Protein AF-A0AAE0YYB9-F1 (afdb_monomer)

Organism: NCBI:txid231223

Structure (mmCIF, N/CA/C/O backbone):
data_AF-A0AAE0YYB9-F1
#
_entry.id   AF-A0AAE0YYB9-F1
#
loop_
_atom_site.group_PDB
_atom_site.id
_atom_site.type_symbol
_atom_site.label_atom_id
_atom_site.label_alt_id
_atom_site.label_comp_id
_atom_site.label_asym_id
_atom_site.label_entity_id
_atom_site.label_seq_id
_atom_site.pdbx_PDB_ins_code
_atom_site.Cartn_x
_atom_site.Cartn_y
_atom_site.Cartn_z
_atom_site.occupancy
_atom_site.B_iso_or_equiv
_atom_site.auth_seq_id
_atom_site.auth_comp_id
_atom_site.auth_asym_id
_atom_site.auth_atom_id
_atom_site.pdbx_PDB_model_num
ATOM 1 N N . MET A 1 1 ? 9.274 -22.883 0.460 1.00 53.19 1 MET A N 1
ATOM 2 C CA . MET A 1 1 ? 8.469 -21.642 0.443 1.00 53.19 1 MET A CA 1
ATOM 3 C C . MET A 1 1 ? 8.664 -21.005 -0.917 1.00 53.19 1 MET A C 1
ATOM 5 O O . MET A 1 1 ? 9.812 -20.808 -1.290 1.00 53.19 1 MET A O 1
ATOM 9 N N . ILE A 1 2 ? 7.591 -20.798 -1.681 1.00 62.00 2 ILE A N 1
ATOM 10 C CA . ILE A 1 2 ? 7.671 -20.264 -3.047 1.00 62.00 2 ILE A CA 1
ATOM 11 C C . ILE A 1 2 ? 7.673 -18.738 -2.954 1.00 62.00 2 ILE A C 1
ATOM 13 O O . ILE A 1 2 ? 6.777 -18.163 -2.342 1.00 62.00 2 ILE A O 1
ATOM 17 N N . MET A 1 3 ? 8.695 -18.100 -3.518 1.00 73.81 3 MET A N 1
ATOM 18 C CA . MET A 1 3 ? 8.745 -16.651 -3.677 1.00 73.81 3 MET A CA 1
ATOM 19 C C . MET A 1 3 ? 7.897 -16.253 -4.882 1.00 73.81 3 MET A C 1
ATOM 21 O O . MET A 1 3 ? 8.072 -16.807 -5.966 1.00 73.81 3 MET A O 1
ATOM 25 N N . LEU A 1 4 ? 6.972 -15.317 -4.684 1.00 83.69 4 LEU A N 1
ATOM 26 C CA . LEU A 1 4 ? 6.152 -14.784 -5.766 1.00 83.69 4 LEU A CA 1
ATOM 27 C C . LEU A 1 4 ? 6.939 -13.729 -6.546 1.00 83.69 4 LEU A C 1
ATOM 29 O O . LEU A 1 4 ? 7.636 -12.902 -5.957 1.00 83.69 4 LEU A O 1
ATOM 33 N N . LEU A 1 5 ? 6.817 -13.777 -7.869 1.00 91.44 5 LEU A N 1
ATOM 34 C CA . LEU A 1 5 ? 7.562 -12.930 -8.800 1.00 91.44 5 LEU A CA 1
ATOM 35 C C . LEU A 1 5 ? 6.705 -11.758 -9.292 1.00 91.44 5 LEU A C 1
ATOM 37 O O . LEU A 1 5 ? 5.485 -11.749 -9.088 1.00 91.44 5 LEU A O 1
ATOM 41 N N . THR A 1 6 ? 7.315 -10.797 -9.999 1.00 94.50 6 THR A N 1
ATOM 42 C CA . THR A 1 6 ? 6.610 -9.631 -10.575 1.00 94.50 6 THR A CA 1
ATOM 43 C C . THR A 1 6 ? 5.337 -10.052 -11.311 1.00 94.50 6 THR A C 1
ATOM 45 O O . THR A 1 6 ? 4.269 -9.488 -11.078 1.00 94.50 6 THR A O 1
ATOM 48 N N . LYS A 1 7 ? 5.409 -11.094 -12.152 1.00 96.44 7 LYS A N 1
ATOM 49 C CA . LYS A 1 7 ? 4.257 -11.574 -12.933 1.00 96.44 7 LYS A CA 1
ATOM 50 C C . LYS A 1 7 ? 3.057 -11.955 -12.055 1.00 96.44 7 LYS A C 1
ATOM 52 O O . LYS A 1 7 ? 1.926 -11.648 -12.423 1.00 96.44 7 LYS A O 1
ATOM 57 N N . ASN A 1 8 ? 3.290 -12.586 -10.901 1.00 96.31 8 ASN A N 1
ATOM 58 C CA . ASN A 1 8 ? 2.218 -12.956 -9.976 1.00 96.31 8 ASN A CA 1
ATOM 59 C C . ASN A 1 8 ? 1.551 -11.710 -9.388 1.00 96.31 8 ASN A C 1
ATOM 61 O O . ASN A 1 8 ? 0.328 -11.609 -9.392 1.00 96.31 8 ASN A O 1
ATOM 65 N N . TYR A 1 9 ? 2.340 -10.738 -8.924 1.00 97.62 9 TYR A N 1
ATOM 66 C CA . TYR A 1 9 ? 1.799 -9.499 -8.358 1.00 97.62 9 TYR A CA 1
ATOM 67 C C . TYR A 1 9 ? 1.055 -8.648 -9.385 1.00 97.62 9 TYR A C 1
ATOM 69 O O . TYR A 1 9 ? 0.089 -7.984 -9.019 1.00 97.62 9 TYR A O 1
ATOM 77 N N . VAL A 1 10 ? 1.460 -8.688 -10.655 1.00 98.19 10 VAL A N 1
ATOM 78 C CA . VAL A 1 10 ? 0.752 -8.010 -11.748 1.00 98.19 10 VAL A CA 1
ATOM 79 C C . VAL A 1 10 ? -0.616 -8.644 -11.996 1.00 98.19 10 VAL A C 1
ATOM 81 O O . VAL A 1 10 ? -1.622 -7.940 -11.969 1.00 98.19 10 VAL A O 1
ATOM 84 N N . GLN A 1 11 ? -0.661 -9.969 -12.160 1.00 97.94 11 GLN A N 1
ATOM 85 C CA . GLN A 1 11 ? -1.881 -10.700 -12.524 1.00 97.94 11 GLN A CA 1
ATOM 86 C C . GLN A 1 11 ? -2.850 -10.923 -11.356 1.00 97.94 11 GLN A C 1
ATOM 88 O O . GLN A 1 11 ? -4.031 -11.171 -11.583 1.00 97.94 11 GLN A O 1
ATOM 93 N N . GLY A 1 12 ? -2.359 -10.848 -10.119 1.00 97.56 12 GLY A N 1
ATOM 94 C CA . GLY A 1 12 ? -3.105 -11.296 -8.950 1.00 97.56 12 GLY A CA 1
ATOM 95 C C . GLY A 1 12 ? -2.913 -12.789 -8.689 1.00 97.56 12 GLY A C 1
ATOM 96 O O . GLY A 1 12 ? -2.475 -13.559 -9.547 1.00 97.56 12 GLY A O 1
ATOM 97 N N . PHE A 1 13 ? -3.189 -13.199 -7.456 1.00 96.25 13 PHE A N 1
ATOM 98 C CA . PHE A 1 13 ? -3.054 -14.587 -7.015 1.00 96.25 13 PHE A CA 1
ATOM 99 C C . PHE A 1 13 ? -3.895 -14.849 -5.765 1.00 96.25 13 PHE A C 1
ATOM 101 O O . PHE A 1 13 ? -4.333 -13.920 -5.089 1.00 96.25 13 PHE A O 1
ATOM 108 N N . GLY A 1 14 ? -4.069 -16.127 -5.429 1.00 95.06 14 GLY A N 1
ATOM 109 C CA . GLY A 1 14 ? -4.821 -16.569 -4.255 1.00 95.06 14 GLY A CA 1
ATOM 110 C C . GLY A 1 14 ? -6.279 -16.897 -4.570 1.00 95.06 14 GLY A C 1
ATOM 111 O O . GLY A 1 14 ? -6.625 -17.198 -5.713 1.00 95.06 14 GLY A O 1
ATOM 112 N N . ASN A 1 15 ? -7.123 -16.885 -3.540 1.00 95.88 15 ASN A N 1
ATOM 113 C CA . ASN A 1 15 ? -8.543 -17.214 -3.635 1.00 95.88 15 ASN A CA 1
ATOM 114 C C . ASN A 1 15 ? -9.375 -16.037 -3.121 1.00 95.88 15 ASN A C 1
ATOM 116 O O . ASN A 1 15 ? -9.225 -15.639 -1.975 1.00 95.88 15 ASN A O 1
ATOM 120 N N . VAL A 1 16 ? -10.292 -15.513 -3.935 1.00 92.88 16 VAL A N 1
ATOM 121 C CA . VAL A 1 16 ? -11.164 -14.382 -3.562 1.00 92.88 16 VAL A CA 1
ATOM 122 C C . VAL A 1 16 ? -12.080 -14.669 -2.364 1.00 92.88 16 VAL A C 1
ATOM 124 O O . VAL A 1 16 ? -12.570 -13.738 -1.734 1.00 92.88 16 VAL A O 1
ATOM 127 N N . GLN A 1 17 ? -12.307 -15.945 -2.030 1.00 93.75 17 GLN A N 1
ATOM 128 C CA . GLN A 1 17 ? -13.018 -16.373 -0.817 1.00 93.75 17 GLN A CA 1
ATOM 129 C C . GLN A 1 17 ? -12.098 -16.492 0.417 1.00 93.75 17 GLN A C 1
ATOM 131 O O . GLN A 1 17 ? -12.570 -16.824 1.502 1.00 93.75 17 GLN A O 1
ATOM 136 N N . GLY A 1 18 ? -10.797 -16.239 0.263 1.00 93.81 18 GLY A N 1
ATOM 137 C CA . GLY A 1 18 ? -9.784 -16.273 1.316 1.00 93.81 18 GLY A CA 1
ATOM 138 C C . GLY A 1 18 ? -8.648 -15.289 1.028 1.00 93.81 18 GLY A C 1
ATOM 139 O O . GLY A 1 18 ? -8.887 -14.167 0.574 1.00 93.81 18 GLY A O 1
ATOM 140 N N . ASP A 1 19 ? -7.410 -15.715 1.282 1.00 92.62 19 ASP A N 1
ATOM 141 C CA . ASP A 1 19 ? -6.231 -14.877 1.064 1.00 92.62 19 ASP A CA 1
ATOM 142 C C . ASP A 1 19 ? -5.965 -14.696 -0.431 1.00 92.62 19 ASP A C 1
ATOM 144 O O . ASP A 1 19 ? -5.799 -15.662 -1.188 1.00 92.62 19 ASP A O 1
ATOM 148 N N . HIS A 1 20 ? -5.915 -13.438 -0.861 1.00 95.69 20 HIS A N 1
ATOM 149 C CA . HIS A 1 20 ? -5.643 -13.083 -2.243 1.00 95.69 20 HIS A CA 1
ATOM 150 C C . HIS A 1 20 ? -4.984 -11.713 -2.370 1.00 95.69 20 HIS A C 1
ATOM 152 O O . HIS A 1 20 ? -5.101 -10.842 -1.508 1.00 95.69 20 HIS A O 1
ATOM 158 N N . TRP A 1 21 ? -4.325 -11.528 -3.507 1.00 96.81 21 TRP A N 1
ATOM 159 C CA . TRP A 1 21 ? -3.868 -10.247 -4.010 1.00 96.81 21 TRP A CA 1
ATOM 160 C C . TRP A 1 21 ? -4.602 -9.955 -5.315 1.00 96.81 21 TRP A C 1
ATOM 162 O O . TRP A 1 21 ? -4.592 -10.781 -6.228 1.00 96.81 21 TRP A O 1
ATOM 172 N N . LEU A 1 22 ? -5.225 -8.779 -5.405 1.00 97.12 22 LEU A N 1
ATOM 173 C CA . LEU A 1 22 ? -6.088 -8.416 -6.533 1.00 97.12 22 LEU A CA 1
ATOM 174 C C . LEU A 1 22 ? -5.341 -8.334 -7.877 1.00 97.12 22 LEU A C 1
ATOM 176 O O . LEU A 1 22 ? -5.940 -8.581 -8.917 1.00 97.12 22 LEU A O 1
ATOM 180 N N . GLY A 1 23 ? -4.047 -8.005 -7.854 1.00 98.00 23 GLY A N 1
ATOM 181 C CA . GLY A 1 23 ? -3.242 -7.759 -9.052 1.00 98.00 23 GLY A CA 1
ATOM 182 C C . GLY A 1 23 ? -2.995 -6.270 -9.285 1.00 98.00 23 GLY A C 1
ATOM 183 O O . GLY A 1 23 ? -3.907 -5.452 -9.164 1.00 98.00 23 GLY A O 1
ATOM 184 N N . LEU A 1 24 ? -1.753 -5.900 -9.602 1.00 98.50 24 LEU A N 1
ATOM 185 C CA . LEU A 1 24 ? -1.358 -4.501 -9.796 1.00 98.50 24 LEU A CA 1
ATOM 186 C C . LEU A 1 24 ? -2.070 -3.860 -10.990 1.00 98.50 24 LEU A C 1
ATOM 188 O O . LEU A 1 24 ? -2.454 -2.699 -10.883 1.00 98.50 24 LEU A O 1
ATOM 192 N N . ASP A 1 25 ? -2.321 -4.610 -12.068 1.00 98.19 25 ASP A N 1
ATOM 193 C CA . ASP A 1 25 ? -3.073 -4.098 -13.222 1.00 98.19 25 ASP A CA 1
ATOM 194 C C . ASP A 1 25 ? -4.510 -3.738 -12.828 1.00 98.19 25 ASP A C 1
ATOM 196 O O . ASP A 1 25 ? -4.997 -2.647 -13.125 1.00 98.1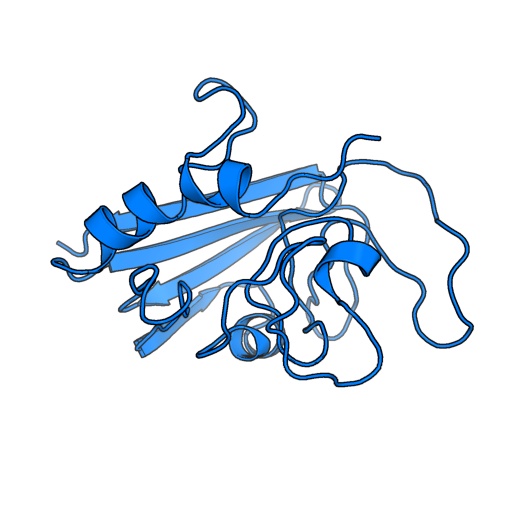9 25 ASP A O 1
ATOM 200 N N . ALA A 1 26 ? -5.180 -4.622 -12.087 1.00 96.81 26 ALA A N 1
ATOM 201 C CA . ALA A 1 26 ? -6.534 -4.376 -11.604 1.00 96.81 26 ALA A CA 1
ATOM 202 C C . ALA A 1 26 ? -6.584 -3.201 -10.611 1.00 96.81 26 ALA A C 1
ATOM 204 O O . ALA A 1 26 ? -7.471 -2.351 -10.697 1.00 96.81 26 ALA A O 1
ATOM 205 N N . ILE A 1 27 ? -5.613 -3.112 -9.695 1.00 97.38 27 ILE A N 1
ATOM 206 C CA . ILE A 1 27 ? -5.511 -1.994 -8.746 1.00 97.38 27 ILE A CA 1
ATOM 207 C C . ILE A 1 27 ? -5.261 -0.670 -9.485 1.00 97.38 27 ILE A C 1
ATOM 209 O O . ILE A 1 27 ? -5.889 0.340 -9.155 1.00 97.38 27 ILE A O 1
ATOM 213 N N . HIS A 1 28 ? -4.385 -0.661 -10.493 1.00 97.62 28 HIS A N 1
ATOM 214 C CA . HI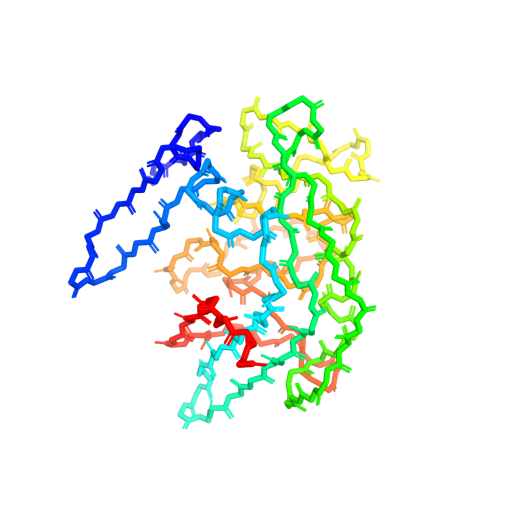S A 1 28 ? -4.145 0.509 -11.332 1.00 97.62 28 HIS A CA 1
ATOM 215 C C . HIS A 1 28 ? -5.444 0.975 -12.002 1.00 97.62 28 HIS A C 1
ATOM 217 O O . HIS A 1 28 ? -5.848 2.124 -11.821 1.00 97.62 28 HIS A O 1
ATOM 223 N N . LEU A 1 29 ? -6.151 0.069 -12.685 1.00 95.75 29 LEU A N 1
ATOM 224 C CA . LEU A 1 29 ? -7.410 0.378 -13.369 1.00 95.75 29 LEU A CA 1
ATOM 225 C C . LEU A 1 29 ? -8.472 0.964 -12.424 1.00 95.75 29 LEU A C 1
ATOM 227 O O . LEU A 1 29 ? -9.135 1.940 -12.770 1.00 95.75 29 LEU A O 1
ATOM 231 N N . LEU A 1 30 ? -8.608 0.413 -11.213 1.00 94.44 30 LEU A N 1
ATOM 232 C CA . LEU A 1 30 ? -9.579 0.893 -10.221 1.00 94.44 30 LEU A CA 1
ATOM 233 C C . LEU A 1 30 ? -9.240 2.278 -9.656 1.00 94.44 30 LEU A C 1
ATOM 235 O O . LEU A 1 30 ? -10.139 3.015 -9.251 1.00 94.44 30 LEU A O 1
ATOM 239 N N . THR A 1 31 ? -7.954 2.619 -9.583 1.00 95.88 31 THR A N 1
ATOM 240 C CA . THR A 1 31 ? -7.486 3.819 -8.874 1.00 95.88 31 THR A CA 1
ATOM 241 C C . THR A 1 31 ? -7.090 4.969 -9.792 1.00 95.88 31 THR A C 1
ATOM 243 O O . THR A 1 31 ? -7.051 6.118 -9.354 1.00 95.88 31 THR A O 1
ATOM 246 N N . HIS A 1 32 ? -6.827 4.702 -11.071 1.00 91.69 32 HIS A N 1
ATOM 247 C CA . HIS A 1 32 ? -6.382 5.726 -12.009 1.00 91.69 32 HIS A CA 1
ATOM 248 C C . HIS A 1 32 ? -7.478 6.757 -12.319 1.00 91.69 32 HIS A C 1
ATOM 250 O O . HIS A 1 32 ? -7.228 7.965 -12.269 1.00 91.69 32 HIS A O 1
ATOM 256 N N . SER A 1 33 ? -8.694 6.281 -12.603 1.00 83.31 33 SER A N 1
ATOM 257 C CA . SER A 1 33 ? -9.790 7.106 -13.133 1.00 83.31 33 SER A CA 1
ATOM 258 C C . SER A 1 33 ? -10.698 7.720 -12.069 1.00 83.31 33 SER A C 1
ATOM 260 O O . SER A 1 33 ? -11.466 8.627 -12.380 1.00 83.31 33 SER A O 1
ATOM 262 N N . LEU A 1 34 ? -10.645 7.231 -10.829 1.00 85.88 34 LEU A N 1
ATOM 263 C CA . LEU A 1 34 ? -11.595 7.595 -9.780 1.00 85.88 34 LEU A CA 1
ATOM 264 C C . LEU A 1 34 ? -10.877 8.142 -8.552 1.00 85.88 34 LEU A C 1
ATOM 266 O O . LEU A 1 34 ? -9.727 7.810 -8.267 1.00 85.88 34 LEU A O 1
ATOM 270 N N . LYS A 1 35 ? -11.582 8.984 -7.793 1.00 89.81 35 LYS A N 1
ATOM 271 C CA . LYS A 1 35 ? -11.115 9.383 -6.471 1.00 89.81 35 LYS A CA 1
ATOM 272 C C . LYS A 1 35 ? -11.383 8.238 -5.503 1.00 89.81 35 LYS A C 1
ATOM 274 O O . LYS A 1 35 ? -12.524 7.848 -5.273 1.00 89.81 35 LYS A O 1
ATOM 279 N N . THR A 1 36 ? -10.318 7.704 -4.937 1.00 95.19 36 THR A N 1
ATOM 280 C CA . THR A 1 36 ? -10.347 6.487 -4.127 1.00 95.19 36 THR A CA 1
ATOM 281 C C . THR A 1 36 ? -9.814 6.746 -2.725 1.00 95.19 36 THR A C 1
ATOM 283 O O . THR A 1 36 ? -8.971 7.614 -2.485 1.00 95.19 36 THR A O 1
ATOM 286 N N . GLU A 1 37 ? -10.330 5.989 -1.770 1.00 95.69 37 GLU A N 1
ATOM 287 C CA . GLU A 1 37 ? -9.751 5.816 -0.446 1.00 95.69 37 GLU A CA 1
ATOM 288 C C . GLU A 1 37 ? -9.120 4.430 -0.382 1.00 95.69 37 GLU A C 1
ATOM 290 O O . GLU A 1 37 ? -9.730 3.454 -0.819 1.00 95.69 37 GLU A O 1
ATOM 295 N N . LEU A 1 38 ? -7.935 4.325 0.210 1.00 96.75 38 LEU A N 1
ATOM 296 C CA . LEU A 1 38 ? -7.431 3.045 0.690 1.00 96.75 38 LEU A CA 1
ATOM 297 C C . LEU A 1 38 ? -7.694 2.954 2.190 1.00 96.75 38 LEU A C 1
ATOM 299 O O . LEU A 1 38 ? -7.247 3.809 2.953 1.00 96.75 38 LEU A O 1
ATOM 303 N N . ALA A 1 39 ? -8.385 1.895 2.599 1.00 96.25 39 ALA A N 1
ATOM 304 C CA . ALA A 1 39 ? -8.579 1.516 3.989 1.00 96.25 39 ALA A CA 1
ATOM 305 C C . ALA A 1 39 ? -7.771 0.248 4.291 1.00 96.25 39 ALA A C 1
ATOM 307 O O . ALA A 1 39 ? -8.021 -0.806 3.708 1.00 96.25 39 ALA A O 1
ATOM 308 N N . ILE A 1 40 ? -6.822 0.350 5.215 1.00 94.50 40 ILE A N 1
ATOM 309 C CA . ILE A 1 40 ? -6.027 -0.768 5.723 1.00 94.50 40 ILE A CA 1
ATOM 310 C C . ILE A 1 40 ? -6.581 -1.162 7.085 1.00 94.50 40 ILE A C 1
ATOM 312 O O . ILE A 1 40 ? -6.842 -0.294 7.921 1.00 94.50 40 ILE A O 1
ATOM 316 N N . LYS A 1 41 ? -6.738 -2.461 7.320 1.00 93.12 41 LYS A N 1
ATOM 317 C CA . LYS A 1 41 ? -7.129 -3.027 8.608 1.00 93.12 41 LYS A CA 1
ATOM 318 C C . LYS A 1 41 ? -6.190 -4.168 8.963 1.00 93.12 41 LYS A C 1
ATOM 320 O O . LYS A 1 41 ? -5.935 -5.038 8.139 1.00 93.12 41 LYS A O 1
ATOM 325 N N . VAL A 1 42 ? -5.711 -4.183 10.199 1.00 89.88 42 VAL A N 1
ATOM 326 C CA . VAL A 1 42 ? -4.851 -5.253 10.709 1.00 89.88 42 VAL A CA 1
ATOM 327 C C . VAL A 1 42 ? -5.244 -5.629 12.132 1.00 89.88 42 VAL A C 1
ATOM 329 O O . VAL A 1 42 ? -5.747 -4.783 12.876 1.00 89.88 42 VAL A O 1
ATOM 332 N N . HIS A 1 43 ? -5.034 -6.886 12.519 1.00 88.50 43 HIS A N 1
ATOM 333 C CA . HIS A 1 43 ? -5.214 -7.341 13.899 1.00 88.50 43 HIS A CA 1
ATOM 334 C C . HIS A 1 43 ? -3.884 -7.800 14.490 1.00 88.50 43 HIS A C 1
ATOM 336 O O . HIS A 1 43 ? -3.172 -8.577 13.862 1.00 88.50 43 HIS A O 1
ATOM 342 N N . ASP A 1 44 ? -3.594 -7.367 15.714 1.00 82.06 44 ASP A N 1
ATOM 343 C CA . ASP A 1 44 ? -2.462 -7.825 16.519 1.00 82.06 44 ASP A CA 1
ATOM 344 C C . ASP A 1 44 ? -2.965 -8.231 17.903 1.00 82.06 44 ASP A C 1
ATOM 346 O O . ASP A 1 44 ? -3.609 -7.439 18.594 1.00 82.06 44 ASP A O 1
ATOM 350 N N . ASN A 1 45 ? -2.712 -9.484 18.279 1.00 79.50 45 ASN A N 1
ATOM 351 C CA . ASN A 1 45 ? -3.087 -10.062 19.572 1.00 79.50 45 ASN A CA 1
ATOM 352 C C . ASN A 1 45 ? -4.528 -9.727 20.032 1.00 79.50 45 ASN A C 1
ATOM 354 O O . ASN A 1 45 ? -4.769 -9.335 21.172 1.00 79.50 45 ASN A O 1
ATOM 358 N N . GLY A 1 46 ? -5.496 -9.825 19.114 1.00 80.06 46 GLY A N 1
ATOM 359 C CA . GLY A 1 46 ? -6.914 -9.549 19.387 1.00 80.06 46 GLY A CA 1
ATOM 360 C C . GLY A 1 46 ? -7.322 -8.071 19.331 1.00 80.06 46 GLY A C 1
ATOM 361 O O . GLY A 1 46 ? -8.511 -7.771 19.422 1.00 80.06 46 GLY A O 1
ATOM 362 N N . LYS A 1 47 ? -6.380 -7.144 19.123 1.00 85.94 47 LYS A N 1
ATOM 363 C CA . LYS A 1 47 ? -6.665 -5.718 18.934 1.00 85.94 47 LYS A CA 1
ATOM 364 C C . LYS A 1 47 ? -6.649 -5.344 17.457 1.00 85.94 47 LYS A C 1
ATOM 366 O O . LYS A 1 47 ? -5.729 -5.693 16.723 1.00 85.94 47 LYS A O 1
ATOM 371 N N . ALA A 1 48 ? -7.667 -4.600 17.032 1.00 88.44 48 ALA A N 1
ATOM 372 C CA . ALA A 1 48 ? -7.781 -4.109 15.668 1.00 88.44 48 ALA A CA 1
ATOM 373 C C . ALA A 1 48 ? -7.184 -2.710 15.510 1.00 88.44 48 ALA A C 1
ATOM 375 O O . ALA A 1 48 ? -7.407 -1.815 16.330 1.00 88.44 48 ALA A O 1
ATOM 376 N N . TYR A 1 49 ? -6.490 -2.515 14.398 1.00 88.56 49 TYR A N 1
ATOM 377 C CA . TYR A 1 49 ? -5.923 -1.243 13.990 1.00 88.56 49 TYR A CA 1
ATOM 378 C C . TYR A 1 49 ? -6.260 -0.951 12.536 1.00 88.56 49 TYR A C 1
ATOM 380 O O . TYR A 1 49 ? -6.553 -1.861 11.757 1.00 88.56 49 TYR A O 1
ATOM 388 N N . HIS A 1 50 ? -6.248 0.328 12.177 1.00 92.44 50 HIS A N 1
ATOM 389 C CA . HIS A 1 50 ? -6.630 0.752 10.838 1.00 92.44 50 HIS A CA 1
ATOM 390 C C . HIS A 1 50 ? -5.876 1.996 10.375 1.00 92.44 50 HIS A C 1
ATOM 392 O O . HIS A 1 50 ? -5.360 2.756 11.190 1.00 92.44 50 HIS A O 1
ATOM 398 N N . LEU A 1 51 ? -5.846 2.201 9.062 1.00 93.25 51 LEU A N 1
ATOM 399 C CA . LEU A 1 51 ? -5.347 3.395 8.384 1.00 93.25 51 LEU A CA 1
ATOM 400 C C . LEU A 1 51 ? -6.287 3.712 7.229 1.00 93.25 51 LEU A C 1
ATOM 402 O O . LEU A 1 51 ? -6.780 2.802 6.566 1.00 93.25 51 LEU A O 1
ATOM 406 N N . ARG A 1 52 ? -6.518 4.991 6.968 1.00 95.75 52 ARG A N 1
ATOM 407 C CA . ARG A 1 52 ? -7.240 5.468 5.795 1.00 95.75 52 ARG A CA 1
ATOM 408 C C . ARG A 1 52 ? -6.452 6.574 5.121 1.00 95.75 52 ARG A C 1
ATOM 410 O O . ARG A 1 52 ? -6.032 7.524 5.785 1.00 95.75 52 ARG A O 1
ATOM 417 N N . VAL A 1 53 ? -6.305 6.482 3.806 1.00 96.31 53 VAL A N 1
ATOM 418 C CA . VAL A 1 53 ? -5.678 7.524 2.985 1.00 96.31 53 VAL A CA 1
ATOM 419 C C . VAL A 1 53 ? -6.571 7.889 1.808 1.00 96.31 53 VAL A C 1
ATOM 421 O O . VAL A 1 53 ? -7.170 7.014 1.185 1.00 96.31 53 VAL A O 1
ATOM 424 N N . SER A 1 54 ? -6.668 9.181 1.504 1.00 96.38 54 SER A N 1
ATOM 425 C CA . SER A 1 54 ? -7.427 9.683 0.356 1.00 96.38 54 SER A CA 1
ATOM 426 C C . SER A 1 54 ? -6.547 9.820 -0.882 1.00 96.38 54 SER A C 1
ATOM 428 O O . SER A 1 54 ? -5.358 10.112 -0.763 1.00 96.38 54 SER A O 1
ATOM 430 N N . GLY A 1 55 ? -7.150 9.688 -2.062 1.00 95.88 55 GLY A N 1
ATOM 431 C CA . GLY A 1 55 ? -6.465 9.849 -3.346 1.00 95.88 55 GLY A CA 1
ATOM 432 C C . GLY A 1 55 ? -5.510 8.700 -3.661 1.00 95.88 55 GLY A C 1
ATOM 433 O O . GLY A 1 55 ? -4.509 8.924 -4.328 1.00 95.88 55 GLY A O 1
ATOM 434 N N . PHE A 1 56 ? -5.772 7.498 -3.139 1.00 97.31 56 PHE A N 1
ATOM 435 C CA . PHE A 1 56 ? -4.884 6.346 -3.304 1.00 97.31 56 PHE A CA 1
ATOM 436 C C . PHE A 1 56 ? -4.778 5.916 -4.769 1.00 97.31 56 PHE A C 1
ATOM 438 O O . PHE A 1 56 ? -5.771 5.516 -5.369 1.00 97.31 56 PHE A O 1
ATOM 445 N N . LYS A 1 57 ? -3.570 5.929 -5.326 1.00 97.38 57 LYS A N 1
ATOM 446 C CA . LYS A 1 57 ? -3.317 5.550 -6.715 1.00 97.38 57 LYS A CA 1
ATOM 447 C C . LYS A 1 57 ? -2.146 4.600 -6.836 1.00 97.38 57 LYS A C 1
ATOM 449 O O . LYS A 1 57 ? -1.137 4.756 -6.151 1.00 97.38 57 LYS A O 1
ATOM 454 N N . VAL A 1 58 ? -2.274 3.667 -7.769 1.00 98.12 58 VAL A N 1
ATOM 455 C CA . VAL A 1 58 ? -1.166 2.858 -8.273 1.00 98.12 58 VAL A CA 1
ATOM 456 C C . VAL A 1 58 ? -1.021 3.172 -9.754 1.00 98.12 5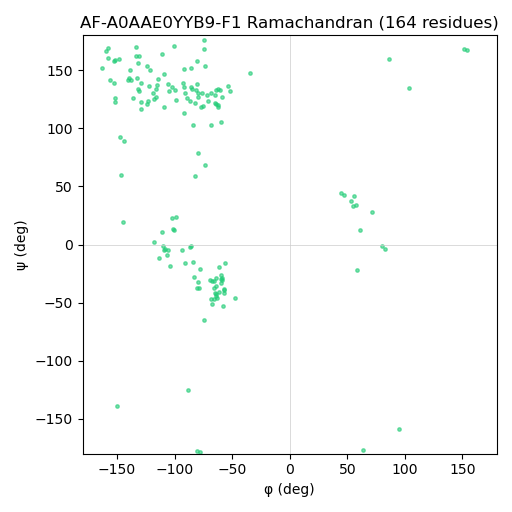8 VAL A C 1
ATOM 458 O O . VAL A 1 58 ? -2.000 3.105 -10.498 1.00 98.12 58 VAL A O 1
ATOM 461 N N . ASN A 1 59 ? 0.175 3.576 -10.175 1.00 98.12 59 ASN A N 1
ATOM 462 C CA . ASN A 1 59 ? 0.443 3.855 -11.584 1.00 98.12 59 ASN A CA 1
ATOM 463 C C . ASN A 1 59 ? 0.567 2.557 -12.398 1.00 98.12 59 ASN A C 1
ATOM 465 O O . ASN A 1 59 ? 0.489 1.456 -11.860 1.00 98.12 59 ASN A O 1
ATOM 469 N N . ASP A 1 60 ? 0.724 2.686 -13.706 1.00 97.81 60 ASP A N 1
ATOM 470 C CA . ASP A 1 60 ? 0.853 1.556 -14.620 1.00 97.81 60 ASP A CA 1
ATOM 471 C C . ASP A 1 60 ? 2.264 0.930 -14.586 1.00 97.81 60 ASP A C 1
ATOM 473 O O . ASP A 1 60 ? 3.174 1.366 -13.869 1.00 97.81 60 ASP A O 1
ATOM 477 N N . ALA A 1 61 ? 2.466 -0.093 -15.418 1.00 97.62 61 ALA A N 1
ATOM 478 C CA . ALA A 1 61 ? 3.754 -0.759 -15.577 1.00 97.62 61 ALA A CA 1
ATOM 479 C C . ALA A 1 61 ? 4.877 0.185 -16.047 1.00 97.62 61 ALA A C 1
ATOM 481 O O . ALA A 1 61 ? 6.030 -0.004 -15.647 1.00 97.62 61 ALA A O 1
ATOM 482 N N . SER A 1 62 ? 4.561 1.198 -16.870 1.00 97.62 62 SER A N 1
ATOM 483 C CA . SER A 1 62 ? 5.554 2.148 -17.397 1.00 97.62 62 SER A CA 1
ATOM 484 C C . SER A 1 62 ? 6.136 3.042 -16.295 1.00 97.62 62 SER A C 1
ATOM 486 O O . SER A 1 62 ? 7.331 3.336 -16.302 1.00 97.62 62 SER A O 1
ATOM 488 N N . HIS A 1 63 ? 5.335 3.339 -15.270 1.00 97.94 63 HIS A N 1
ATOM 489 C CA . HIS A 1 63 ? 5.755 4.004 -14.033 1.00 97.94 63 HIS A CA 1
ATOM 490 C C . HIS A 1 63 ? 5.989 3.015 -12.887 1.00 97.94 63 HIS A C 1
ATOM 492 O O . HIS A 1 63 ? 5.909 3.372 -11.708 1.00 97.94 63 HIS A O 1
ATOM 498 N N . LYS A 1 64 ? 6.278 1.755 -13.231 1.00 97.88 64 LYS A N 1
ATOM 499 C CA . LYS A 1 64 ? 6.710 0.712 -12.300 1.00 97.88 64 LYS A CA 1
ATOM 500 C C . LYS A 1 64 ? 5.753 0.487 -11.119 1.00 97.88 64 LYS A C 1
ATOM 502 O O . LYS A 1 64 ? 6.193 0.164 -10.012 1.00 97.88 64 LYS A O 1
ATOM 507 N N . TYR A 1 65 ? 4.456 0.677 -11.358 1.00 98.38 65 TYR A N 1
ATOM 508 C CA . TYR A 1 65 ? 3.395 0.576 -10.359 1.00 98.38 65 TYR A CA 1
ATOM 509 C C . TYR A 1 65 ? 3.622 1.435 -9.112 1.00 98.38 65 TYR A C 1
ATOM 511 O O . TYR A 1 65 ? 3.321 1.010 -7.998 1.00 98.38 65 TYR A O 1
ATOM 519 N N . GLN A 1 66 ? 4.171 2.641 -9.280 1.00 98.38 66 GLN A N 1
ATOM 520 C CA . GLN A 1 66 ? 4.377 3.588 -8.184 1.00 98.38 66 GLN A CA 1
ATOM 521 C C . GLN A 1 66 ? 3.089 3.821 -7.374 1.00 98.38 66 GLN A C 1
ATOM 523 O O . GLN A 1 66 ? 2.041 4.106 -7.960 1.00 98.38 66 GLN A O 1
ATOM 528 N N . MET A 1 67 ? 3.170 3.752 -6.040 1.00 97.75 67 MET A N 1
ATOM 529 C CA . MET A 1 67 ? 2.046 4.081 -5.155 1.00 97.75 67 MET A CA 1
ATOM 530 C C . MET A 1 67 ? 2.071 5.552 -4.765 1.00 97.75 67 MET A C 1
ATOM 532 O O . MET A 1 67 ? 3.070 6.051 -4.253 1.00 97.75 67 MET A O 1
ATOM 536 N N . THR A 1 68 ? 0.946 6.241 -4.905 1.00 97.38 68 THR A N 1
ATOM 537 C CA . THR A 1 68 ? 0.772 7.611 -4.413 1.00 97.38 68 THR A CA 1
ATOM 538 C C . THR A 1 68 ? -0.549 7.755 -3.659 1.00 97.38 68 THR A C 1
ATOM 540 O O . THR A 1 68 ? -1.434 6.905 -3.740 1.00 97.38 68 THR A O 1
ATOM 543 N N . TYR A 1 69 ? -0.661 8.810 -2.858 1.00 96.94 69 TYR A N 1
ATOM 544 C CA . TYR A 1 69 ? -1.904 9.226 -2.210 1.00 96.94 69 TYR A CA 1
ATOM 545 C C . TYR A 1 69 ? -1.821 10.709 -1.842 1.00 96.94 69 TYR A C 1
ATOM 547 O O . TYR A 1 69 ? -0.724 11.256 -1.704 1.00 96.94 69 TYR A O 1
ATOM 555 N N . ASP A 1 70 ? -2.959 11.361 -1.623 1.00 96.19 70 ASP A N 1
ATOM 556 C CA . ASP A 1 70 ? -2.993 12.781 -1.268 1.00 96.19 70 ASP A CA 1
ATOM 557 C C . ASP A 1 70 ? -2.545 12.967 0.184 1.00 96.19 70 ASP A C 1
ATOM 559 O O . ASP A 1 70 ? -1.484 13.531 0.466 1.00 96.19 70 ASP A O 1
ATOM 563 N N . LYS A 1 71 ? -3.337 12.430 1.120 1.00 95.69 71 LYS A N 1
ATOM 564 C CA . LYS A 1 71 ? -3.122 12.569 2.563 1.00 95.69 71 LYS A CA 1
ATOM 565 C C . LYS A 1 71 ? -3.700 11.399 3.348 1.00 95.69 71 LYS A C 1
ATOM 567 O O . LYS A 1 71 ? -4.626 10.722 2.902 1.00 95.69 71 LYS A O 1
ATOM 572 N N . ILE A 1 72 ? -3.175 11.211 4.552 1.00 95.56 72 ILE A N 1
ATOM 573 C CA . ILE A 1 72 ? -3.769 10.325 5.549 1.00 95.56 72 ILE A CA 1
ATOM 574 C C . ILE A 1 72 ? -4.988 11.034 6.150 1.00 95.56 72 ILE A C 1
ATOM 576 O O . ILE A 1 72 ? -4.907 12.200 6.533 1.00 95.56 72 ILE A O 1
ATOM 580 N N . VAL A 1 73 ? -6.130 10.344 6.198 1.00 94.81 73 VAL A N 1
ATOM 581 C CA . VAL A 1 73 ? -7.415 10.895 6.678 1.00 94.81 73 VAL A CA 1
ATOM 582 C C . VAL A 1 73 ? -7.869 10.294 8.009 1.00 94.81 73 VAL A C 1
ATOM 584 O O . VAL A 1 73 ? -8.909 10.672 8.544 1.00 94.81 73 VAL A O 1
ATOM 587 N N . GLY A 1 74 ? -7.102 9.355 8.561 1.00 91.62 74 GLY A N 1
ATOM 588 C CA . GLY A 1 74 ? -7.288 8.851 9.917 1.00 91.62 74 GLY A CA 1
ATOM 589 C C . GLY A 1 74 ? -6.824 7.412 10.076 1.00 91.62 74 GLY A C 1
ATOM 590 O O . GLY A 1 74 ? -6.583 6.709 9.098 1.00 91.62 74 GLY A O 1
ATOM 591 N N . GLY A 1 75 ? -6.726 6.963 11.319 1.00 89.81 75 GLY A N 1
ATOM 592 C CA . GLY A 1 75 ? -6.251 5.628 11.636 1.00 89.81 75 GLY A CA 1
ATOM 593 C C . GLY A 1 75 ? -5.630 5.552 13.018 1.00 89.81 75 GLY A C 1
ATOM 594 O O . GLY A 1 75 ? -5.364 6.569 13.650 1.00 89.81 75 GLY A O 1
ATOM 595 N N . SER A 1 76 ? -5.407 4.327 13.475 1.00 88.56 76 SER A N 1
ATOM 596 C CA . SER A 1 76 ? -4.611 4.005 14.660 1.00 88.56 76 SER A CA 1
ATOM 597 C C . SER A 1 76 ? -3.267 3.346 14.321 1.00 88.56 76 SER A C 1
ATOM 599 O O . SER A 1 76 ? -2.483 3.070 15.227 1.00 88.56 76 SER A O 1
ATOM 601 N N . LEU A 1 77 ? -3.008 3.065 13.039 1.00 85.88 77 LEU A N 1
ATOM 602 C CA . LEU A 1 77 ? -1.704 2.633 12.529 1.00 85.88 77 LEU A CA 1
ATOM 603 C C . LEU A 1 77 ? -0.710 3.802 12.502 1.00 85.88 77 LEU A C 1
ATOM 605 O O . LEU A 1 77 ? -1.120 4.952 12.351 1.00 85.88 77 LEU A O 1
ATOM 609 N N . SER A 1 78 ? 0.595 3.518 12.601 1.00 82.56 78 SER A N 1
ATOM 610 C CA . SER A 1 78 ? 1.614 4.565 12.458 1.00 82.56 78 SER A CA 1
ATOM 611 C C . SER A 1 78 ? 1.559 5.184 11.062 1.00 82.56 78 SER A C 1
ATOM 613 O O . SER A 1 78 ? 1.754 4.501 10.056 1.00 82.56 78 SER A O 1
ATOM 615 N N . HIS A 1 79 ? 1.318 6.493 11.015 1.00 88.69 79 HIS A N 1
ATOM 616 C CA . HIS A 1 79 ? 1.320 7.265 9.777 1.00 88.69 79 HIS A CA 1
ATOM 617 C C . HIS A 1 79 ? 2.710 7.274 9.136 1.00 88.69 79 HIS A C 1
ATOM 619 O O . HIS A 1 79 ? 2.832 6.986 7.949 1.00 88.69 79 HIS A O 1
ATOM 625 N N . GLU A 1 80 ? 3.752 7.486 9.945 1.00 84.94 80 GLU A N 1
ATOM 626 C CA . GLU A 1 80 ? 5.148 7.502 9.497 1.00 84.94 80 GLU A CA 1
ATOM 627 C C . GLU A 1 80 ? 5.537 6.185 8.813 1.00 84.94 80 GLU A C 1
ATOM 629 O O . GLU A 1 80 ? 6.223 6.183 7.792 1.00 84.94 80 GLU A O 1
ATOM 634 N N . ALA A 1 81 ? 5.044 5.052 9.326 1.00 83.44 81 ALA A N 1
ATOM 635 C CA . ALA A 1 81 ? 5.355 3.750 8.751 1.00 83.44 81 ALA A CA 1
ATOM 636 C C . ALA A 1 81 ? 4.789 3.577 7.335 1.00 83.44 81 ALA A C 1
ATOM 638 O O . ALA A 1 81 ? 5.450 2.982 6.484 1.00 83.44 81 ALA A O 1
ATOM 639 N N . PHE A 1 82 ? 3.588 4.105 7.076 1.00 90.19 82 PHE A N 1
ATOM 640 C CA . PHE A 1 82 ? 2.976 4.057 5.749 1.00 90.19 82 PHE A CA 1
ATOM 641 C C . PHE A 1 82 ? 3.525 5.124 4.801 1.00 90.19 82 PHE A C 1
ATOM 643 O O . PHE A 1 82 ? 3.652 4.878 3.602 1.00 90.19 82 PHE A O 1
ATOM 650 N N . GLU A 1 83 ? 3.900 6.290 5.329 1.00 92.31 83 GLU A N 1
ATOM 651 C CA . GLU A 1 83 ? 4.510 7.373 4.553 1.00 92.31 83 GLU A CA 1
ATOM 652 C C . GLU A 1 83 ? 5.801 6.942 3.861 1.00 92.31 83 GLU A C 1
ATOM 654 O O . GLU A 1 83 ? 6.064 7.399 2.750 1.00 92.31 83 GLU A O 1
ATOM 659 N N . LYS A 1 84 ? 6.551 5.998 4.444 1.00 91.69 84 LYS A N 1
ATOM 660 C CA . LYS A 1 84 ? 7.722 5.397 3.790 1.00 91.69 84 LYS A CA 1
ATOM 661 C C . LYS A 1 84 ? 7.393 4.706 2.468 1.00 91.69 84 LYS A C 1
ATOM 663 O O . LYS A 1 84 ? 8.256 4.647 1.610 1.00 91.69 84 LYS A O 1
ATOM 668 N N . SER A 1 85 ? 6.167 4.230 2.262 1.00 93.81 85 SER A N 1
ATOM 669 C CA . SER A 1 85 ? 5.765 3.634 0.983 1.00 93.81 85 SER A CA 1
ATOM 670 C C . SER A 1 85 ? 5.328 4.667 -0.058 1.00 93.81 85 SER A C 1
ATOM 672 O O . SER A 1 85 ? 5.224 4.334 -1.240 1.00 93.81 85 SER A O 1
ATOM 674 N N . LYS A 1 86 ? 5.054 5.919 0.339 1.00 96.69 86 LYS A N 1
ATOM 675 C CA . LYS A 1 86 ? 4.557 6.956 -0.574 1.00 96.69 86 LYS A CA 1
ATOM 676 C C . LYS A 1 86 ? 5.585 7.252 -1.667 1.00 96.69 86 LYS A C 1
ATOM 678 O O . LYS A 1 86 ? 6.763 7.447 -1.393 1.00 96.69 86 LYS A O 1
ATOM 683 N N . SER A 1 87 ? 5.112 7.318 -2.908 1.00 97.31 87 SER A N 1
ATOM 684 C CA . SER A 1 87 ? 5.905 7.577 -4.114 1.00 97.31 87 SER A CA 1
ATOM 685 C C . SER A 1 87 ? 6.991 6.535 -4.407 1.00 97.31 87 SER A C 1
ATOM 687 O O . SER A 1 87 ? 7.821 6.768 -5.285 1.00 97.31 87 SER A O 1
ATOM 689 N N . CYS A 1 88 ? 6.979 5.385 -3.730 1.00 97.88 88 CYS A N 1
ATOM 690 C CA . CYS A 1 88 ? 7.907 4.291 -4.000 1.00 97.88 88 CYS A CA 1
ATOM 691 C C . CYS A 1 88 ? 7.389 3.395 -5.127 1.00 97.88 88 CYS A C 1
ATOM 693 O O . CYS A 1 88 ? 6.176 3.277 -5.347 1.00 97.88 88 CYS A O 1
ATOM 695 N N . TYR A 1 89 ? 8.315 2.764 -5.847 1.00 98.06 89 TYR A N 1
ATOM 696 C CA . TYR A 1 89 ? 7.990 1.762 -6.856 1.00 98.06 89 TYR A CA 1
ATOM 697 C C . TYR A 1 89 ? 7.714 0.407 -6.204 1.00 98.06 89 TYR A C 1
ATOM 699 O O . TYR A 1 89 ? 8.125 0.154 -5.074 1.00 98.06 89 TYR A O 1
ATOM 707 N N . PHE A 1 90 ? 6.982 -0.459 -6.904 1.00 97.94 90 PHE A N 1
ATOM 708 C CA . PHE A 1 90 ? 6.702 -1.799 -6.397 1.00 97.94 90 PHE A CA 1
ATOM 709 C C . PHE A 1 90 ? 7.883 -2.733 -6.685 1.00 97.94 90 PHE A C 1
ATOM 711 O O . PHE A 1 90 ? 8.230 -2.915 -7.853 1.00 97.94 90 PHE A O 1
ATOM 718 N N . SER A 1 91 ? 8.469 -3.339 -5.654 1.00 96.38 91 SER A N 1
ATOM 719 C CA . SER A 1 91 ? 9.603 -4.266 -5.791 1.00 96.38 91 SER A CA 1
ATOM 720 C C . SER A 1 91 ? 9.179 -5.704 -5.496 1.00 96.38 91 SER A C 1
ATOM 722 O O . SER A 1 91 ? 8.318 -5.952 -4.648 1.00 96.38 91 SER A O 1
ATOM 724 N N . THR A 1 92 ? 9.797 -6.660 -6.188 1.00 95.44 92 THR A N 1
ATOM 725 C CA . THR A 1 92 ? 9.649 -8.111 -5.969 1.00 95.44 92 THR A CA 1
ATOM 726 C C . THR A 1 92 ? 11.023 -8.783 -5.956 1.00 95.44 92 THR A C 1
ATOM 728 O O . THR A 1 92 ? 12.025 -8.166 -6.309 1.00 95.44 92 THR A O 1
ATOM 731 N N . GLY A 1 93 ? 11.100 -10.059 -5.566 1.00 91.12 93 GLY A N 1
ATOM 732 C CA . GLY A 1 93 ? 12.391 -10.758 -5.466 1.00 91.12 93 GLY A CA 1
ATOM 733 C C . GLY A 1 93 ? 13.185 -10.822 -6.780 1.00 91.12 93 GLY A C 1
ATOM 734 O O . GLY A 1 93 ? 14.408 -10.818 -6.761 1.00 91.12 93 GLY A O 1
ATOM 735 N N . ASP A 1 94 ? 12.504 -10.820 -7.927 1.00 93.88 94 ASP A N 1
ATOM 736 C CA . ASP A 1 94 ? 13.094 -10.769 -9.273 1.00 93.88 94 ASP A CA 1
ATOM 737 C C . ASP A 1 94 ? 13.214 -9.355 -9.860 1.00 93.88 94 ASP A C 1
ATOM 739 O O . ASP A 1 94 ? 13.743 -9.191 -10.961 1.00 93.88 94 ASP A O 1
ATOM 743 N N . LYS A 1 95 ? 12.705 -8.333 -9.165 1.00 95.00 95 LYS A N 1
ATOM 744 C CA . LYS A 1 95 ? 12.685 -6.959 -9.660 1.00 95.00 95 LYS A CA 1
ATOM 745 C C . LYS A 1 95 ? 12.908 -5.975 -8.524 1.00 95.00 95 LYS A C 1
ATOM 747 O O . LYS A 1 95 ? 11.961 -5.494 -7.898 1.00 95.00 95 LYS A O 1
ATOM 752 N N . ASP A 1 96 ? 14.180 -5.685 -8.297 1.00 95.12 96 ASP A N 1
ATOM 753 C CA . ASP A 1 96 ? 14.609 -4.693 -7.328 1.00 95.12 96 ASP A CA 1
ATOM 754 C C . ASP A 1 96 ? 14.379 -3.275 -7.868 1.00 95.12 96 ASP A C 1
ATOM 756 O O . ASP A 1 96 ? 14.857 -2.899 -8.943 1.00 95.12 96 ASP A O 1
ATOM 760 N N . GLN A 1 97 ? 13.555 -2.518 -7.159 1.00 95.44 97 GLN A N 1
ATOM 761 C CA . GLN A 1 97 ? 13.199 -1.137 -7.479 1.00 95.44 97 GLN A CA 1
ATOM 762 C C . GLN A 1 97 ? 13.020 -0.306 -6.204 1.00 95.44 97 GLN A C 1
ATOM 764 O O . GLN A 1 97 ? 12.306 0.703 -6.226 1.00 95.44 97 GLN A O 1
ATOM 769 N N . ASP A 1 98 ? 13.576 -0.791 -5.095 1.00 92.62 98 ASP A N 1
ATOM 770 C CA . ASP A 1 98 ? 13.529 -0.085 -3.829 1.00 92.62 98 ASP A CA 1
ATOM 771 C C . ASP A 1 98 ? 14.617 1.013 -3.795 1.00 92.62 98 ASP A C 1
ATOM 773 O O . ASP A 1 98 ? 15.261 1.300 -4.810 1.00 92.62 98 ASP A O 1
ATOM 777 N N . ASN A 1 99 ? 14.743 1.729 -2.675 1.00 92.25 99 ASN A N 1
ATOM 778 C CA . ASN A 1 99 ? 15.640 2.888 -2.576 1.00 92.25 99 ASN A CA 1
ATOM 779 C C . ASN A 1 99 ? 16.954 2.566 -1.838 1.00 92.25 99 ASN A C 1
ATOM 781 O O . ASN A 1 99 ? 17.584 3.489 -1.311 1.00 92.25 99 ASN A O 1
ATOM 785 N N . ILE A 1 100 ? 17.365 1.293 -1.780 1.00 88.19 100 ILE A N 1
ATOM 786 C CA . ILE A 1 100 ? 18.635 0.855 -1.186 1.00 88.19 100 ILE A CA 1
ATOM 787 C C . ILE A 1 100 ? 19.480 0.097 -2.226 1.00 88.19 100 ILE A C 1
ATOM 789 O O . ILE A 1 100 ? 18.983 -0.684 -3.020 1.00 88.19 100 ILE A O 1
ATOM 793 N N . GLY A 1 101 ? 20.786 0.380 -2.278 1.00 85.81 101 GLY A N 1
ATOM 794 C CA . GLY A 1 101 ? 21.661 -0.143 -3.341 1.00 85.81 101 GLY A CA 1
ATOM 795 C C . GLY A 1 101 ? 22.189 -1.563 -3.116 1.00 85.81 101 GLY A C 1
ATOM 796 O O . GLY A 1 101 ? 22.466 -2.268 -4.081 1.00 85.81 101 GLY A O 1
ATOM 797 N N . ASP A 1 102 ? 22.329 -1.980 -1.855 1.00 86.69 102 ASP A N 1
ATOM 798 C CA . ASP A 1 102 ? 23.041 -3.213 -1.477 1.00 86.69 102 ASP A CA 1
ATOM 799 C C . ASP A 1 102 ? 22.106 -4.313 -0.936 1.00 86.69 102 ASP A C 1
ATOM 801 O O . ASP A 1 102 ? 22.566 -5.307 -0.367 1.00 86.69 102 ASP A O 1
ATOM 805 N N . LEU A 1 103 ? 20.787 -4.137 -1.066 1.00 86.62 103 LEU A N 1
ATOM 806 C CA . LEU A 1 103 ? 19.789 -5.034 -0.489 1.00 86.62 103 LEU A CA 1
ATOM 807 C C . LEU A 1 103 ? 18.498 -5.028 -1.306 1.00 86.62 103 LEU A C 1
ATOM 809 O O . LEU A 1 103 ? 17.846 -4.004 -1.374 1.00 86.62 103 LEU A O 1
ATOM 813 N N . ASN A 1 104 ? 18.053 -6.186 -1.794 1.00 89.75 104 ASN A N 1
ATOM 814 C CA . ASN A 1 104 ? 16.700 -6.304 -2.338 1.00 89.75 104 ASN A CA 1
ATOM 815 C C . ASN A 1 104 ? 15.707 -6.550 -1.195 1.00 89.75 104 ASN A C 1
ATOM 817 O O . ASN A 1 104 ? 15.568 -7.682 -0.714 1.00 89.75 104 ASN A O 1
ATOM 821 N N . CYS A 1 105 ? 14.970 -5.518 -0.789 1.00 89.38 105 CYS A N 1
ATOM 822 C CA . CYS A 1 105 ? 14.015 -5.592 0.314 1.00 89.38 105 CYS A CA 1
ATOM 823 C C . CYS A 1 105 ? 12.906 -6.622 0.082 1.00 89.38 105 CYS A C 1
ATOM 825 O O . CYS A 1 105 ? 12.391 -7.192 1.046 1.00 89.38 105 CYS A O 1
ATOM 827 N N . ALA A 1 106 ? 12.523 -6.886 -1.166 1.00 90.12 106 ALA A N 1
ATOM 828 C CA . ALA A 1 106 ? 11.466 -7.838 -1.475 1.00 90.12 106 ALA A CA 1
ATOM 829 C C . ALA A 1 106 ? 11.934 -9.301 -1.403 1.00 90.12 106 ALA A C 1
ATOM 831 O O . ALA A 1 106 ? 11.186 -10.152 -0.908 1.00 90.12 106 ALA A O 1
ATOM 832 N N . ASP A 1 107 ? 13.164 -9.611 -1.836 1.00 87.56 107 ASP A N 1
ATOM 833 C CA . ASP A 1 107 ? 13.756 -10.947 -1.625 1.00 87.56 107 ASP A CA 1
ATOM 834 C C . ASP A 1 107 ? 13.892 -11.242 -0.125 1.00 87.56 107 ASP A C 1
ATOM 836 O O . ASP A 1 107 ? 13.568 -12.316 0.389 1.00 87.56 107 ASP A O 1
ATOM 840 N N . ASP A 1 108 ? 14.300 -10.215 0.591 1.00 82.25 108 ASP A N 1
ATOM 841 C CA . ASP A 1 108 ? 14.733 -10.261 1.966 1.00 82.25 108 ASP A CA 1
ATOM 842 C C . ASP A 1 108 ? 13.557 -10.277 2.968 1.00 82.25 108 ASP A C 1
ATOM 844 O O . ASP A 1 108 ? 13.559 -11.038 3.941 1.00 82.25 108 ASP A O 1
ATOM 848 N N . ASN A 1 109 ? 12.477 -9.540 2.678 1.00 80.44 109 ASN A N 1
ATOM 849 C CA . 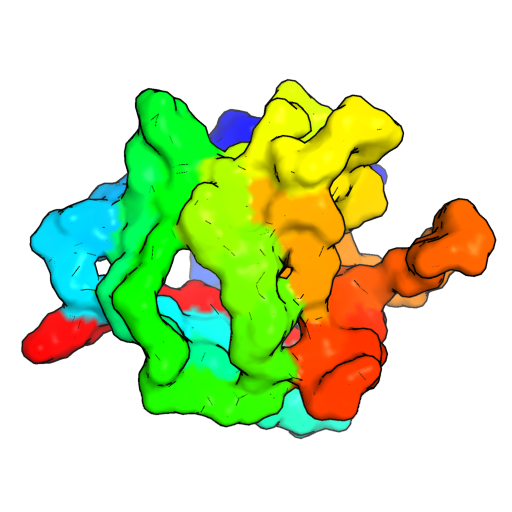ASN A 1 109 ? 11.186 -9.647 3.378 1.00 80.44 109 ASN A CA 1
ATOM 850 C C . ASN A 1 109 ? 10.266 -10.736 2.796 1.00 80.44 109 ASN A C 1
ATOM 852 O O . ASN A 1 109 ? 9.189 -10.990 3.340 1.00 80.44 109 ASN A O 1
ATOM 856 N N . ARG A 1 110 ? 10.697 -11.419 1.724 1.00 85.00 110 ARG A N 1
ATOM 857 C CA . ARG A 1 110 ? 9.992 -12.541 1.079 1.00 85.00 110 ARG A CA 1
ATOM 858 C C . ARG A 1 110 ? 8.574 -12.186 0.601 1.00 85.00 110 ARG A C 1
ATOM 860 O O . ARG A 1 110 ? 7.689 -13.040 0.630 1.00 85.00 110 ARG A O 1
ATOM 867 N N . GLY A 1 111 ? 8.365 -10.951 0.155 1.00 88.50 111 GLY A N 1
ATOM 868 C CA . GLY A 1 111 ? 7.072 -10.439 -0.296 1.00 88.50 111 GLY A CA 1
ATOM 869 C C . GLY A 1 111 ? 7.229 -9.163 -1.116 1.00 88.50 111 GLY A C 1
ATOM 870 O O . GLY A 1 111 ? 8.197 -8.436 -0.945 1.00 88.50 111 GLY A O 1
ATOM 871 N N . GLY A 1 112 ? 6.297 -8.906 -2.030 1.00 93.56 112 GLY A N 1
ATOM 872 C CA . GLY A 1 112 ? 6.280 -7.697 -2.853 1.00 93.56 112 GLY A CA 1
ATOM 873 C C . GLY A 1 112 ? 5.587 -6.527 -2.159 1.00 93.56 112 GLY A C 1
ATOM 874 O O . GLY A 1 112 ? 4.509 -6.695 -1.576 1.00 93.56 112 GLY A O 1
ATOM 875 N N . TRP A 1 113 ? 6.184 -5.339 -2.237 1.00 95.38 113 TRP A N 1
ATOM 876 C CA . TRP A 1 113 ? 5.652 -4.119 -1.631 1.00 95.38 113 TRP A CA 1
ATOM 877 C C . TRP A 1 113 ? 6.214 -2.858 -2.301 1.00 95.38 113 TRP A C 1
ATOM 879 O O . TRP A 1 113 ? 7.177 -2.915 -3.065 1.00 95.3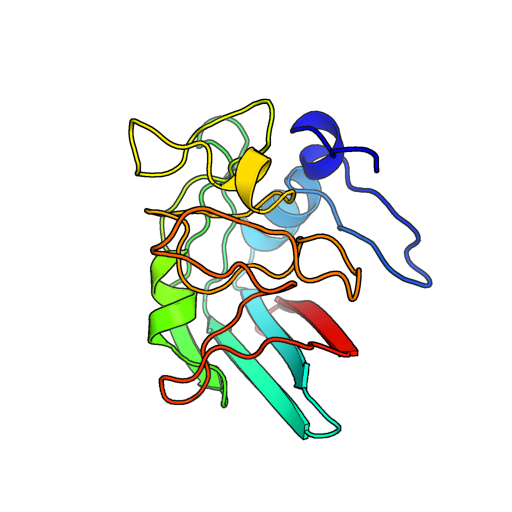8 113 TRP A O 1
ATOM 889 N N . TRP A 1 114 ? 5.634 -1.703 -1.974 1.00 96.56 114 TRP A N 1
ATOM 890 C CA . TRP A 1 114 ? 6.203 -0.388 -2.276 1.00 96.56 114 TRP A CA 1
ATOM 891 C C . TRP A 1 114 ? 7.288 -0.046 -1.254 1.00 96.56 114 TRP A C 1
ATOM 893 O O . TRP A 1 114 ? 7.041 0.654 -0.264 1.00 96.56 114 TRP A O 1
ATOM 903 N N . TYR A 1 115 ? 8.465 -0.636 -1.451 1.00 93.50 115 TYR A N 1
ATOM 904 C CA . TYR A 1 115 ? 9.611 -0.504 -0.560 1.00 93.50 115 TYR A CA 1
ATOM 905 C C . TYR A 1 115 ? 10.385 0.795 -0.831 1.00 93.50 115 TYR A C 1
ATOM 907 O O . TYR A 1 115 ? 10.686 1.121 -1.975 1.00 93.50 115 TYR A O 1
ATOM 915 N N . SER A 1 116 ? 10.710 1.530 0.238 1.00 91.69 116 SER A N 1
ATOM 916 C CA . SER A 1 116 ? 11.732 2.587 0.235 1.00 91.69 116 SER A CA 1
ATOM 917 C C . SER A 1 116 ? 13.097 1.963 0.555 1.00 91.69 116 SER A C 1
ATOM 919 O O . SER A 1 116 ? 13.467 0.975 -0.052 1.00 91.69 116 SER A O 1
ATOM 921 N N . ASP A 1 117 ? 13.816 2.442 1.569 1.00 88.75 117 ASP A N 1
ATOM 922 C CA . ASP A 1 117 ? 14.862 1.669 2.255 1.00 88.75 117 ASP A CA 1
ATOM 923 C C . ASP A 1 117 ? 14.218 0.592 3.162 1.00 88.75 117 ASP A C 1
ATOM 925 O O . ASP A 1 117 ? 14.104 0.756 4.378 1.00 88.75 117 ASP A O 1
ATOM 929 N N . CYS A 1 118 ? 13.591 -0.412 2.533 1.00 85.19 118 CYS A N 1
ATOM 930 C CA . CYS A 1 118 ? 12.707 -1.463 3.083 1.00 85.19 118 CYS A CA 1
ATOM 931 C C . CYS A 1 118 ? 11.444 -0.994 3.831 1.00 85.19 118 CYS A C 1
ATOM 933 O O . CYS A 1 118 ? 10.459 -1.728 3.917 1.00 85.19 118 CYS A O 1
ATOM 935 N N . GLY A 1 119 ? 11.420 0.236 4.333 1.00 82.38 119 GLY A N 1
ATOM 936 C CA . GLY A 1 119 ? 10.270 0.824 5.003 1.00 82.38 119 GLY A CA 1
ATOM 937 C C . GLY A 1 119 ? 9.888 0.106 6.298 1.00 82.38 119 GLY A C 1
ATOM 938 O O . GLY A 1 119 ? 10.552 -0.814 6.777 1.00 82.38 119 GLY A O 1
ATOM 939 N N . TRP A 1 120 ? 8.799 0.574 6.903 1.00 80.62 120 TRP A N 1
ATOM 940 C CA . TRP A 1 120 ? 8.350 0.107 8.219 1.00 80.62 120 TRP A CA 1
ATOM 941 C C . TRP A 1 120 ? 6.979 -0.560 8.197 1.00 80.62 120 TRP A C 1
ATOM 943 O O . TRP A 1 120 ? 6.458 -0.937 9.247 1.00 80.62 120 TRP A O 1
ATOM 953 N N . MET A 1 121 ? 6.389 -0.685 7.009 1.00 85.00 121 MET A N 1
ATOM 954 C CA . MET A 1 121 ? 5.141 -1.390 6.795 1.00 85.00 121 MET A CA 1
ATOM 955 C C . MET A 1 121 ? 5.240 -2.266 5.550 1.00 85.00 121 MET A C 1
ATOM 957 O O . MET A 1 121 ? 5.556 -1.752 4.486 1.00 85.00 121 MET A O 1
ATOM 961 N N . HIS A 1 122 ? 4.940 -3.558 5.669 1.00 85.56 122 HIS A N 1
ATOM 962 C CA . HIS A 1 122 ? 4.715 -4.450 4.530 1.00 85.56 122 HIS A CA 1
ATOM 963 C C . HIS A 1 122 ? 3.758 -5.571 4.940 1.00 85.56 122 HIS A C 1
ATOM 965 O O . HIS A 1 122 ? 3.990 -6.259 5.927 1.00 85.56 122 HIS A O 1
ATOM 971 N N . LEU A 1 123 ? 2.668 -5.762 4.196 1.00 88.94 123 LEU A N 1
ATOM 972 C CA . LEU A 1 123 ? 1.601 -6.705 4.581 1.00 88.94 123 LEU A CA 1
ATOM 973 C C . LEU A 1 123 ? 1.597 -7.999 3.755 1.00 88.94 123 LEU A C 1
ATOM 975 O O . LEU A 1 123 ? 0.839 -8.912 4.061 1.00 88.94 123 LEU A O 1
ATOM 979 N N . ASN A 1 124 ? 2.469 -8.084 2.748 1.00 89.19 124 ASN A N 1
ATOM 980 C CA . ASN A 1 124 ? 2.549 -9.187 1.785 1.00 89.19 124 ASN A CA 1
ATOM 981 C C . ASN A 1 124 ? 3.686 -10.184 2.087 1.00 89.19 124 ASN A C 1
ATOM 983 O O . ASN A 1 124 ? 4.065 -10.966 1.215 1.00 89.19 124 ASN A O 1
ATOM 987 N N . GLY A 1 125 ? 4.277 -10.114 3.282 1.00 82.25 125 GLY A N 1
ATOM 988 C CA . GLY A 1 125 ? 5.308 -11.053 3.727 1.00 82.25 125 GLY A CA 1
ATOM 989 C C . GLY A 1 125 ? 4.730 -12.430 4.094 1.00 82.25 125 GLY A C 1
ATOM 990 O O . GLY A 1 125 ? 3.514 -12.585 4.219 1.00 82.25 125 GLY A O 1
ATOM 991 N N . PRO A 1 126 ? 5.585 -13.446 4.292 1.00 76.94 126 PRO A N 1
ATOM 992 C CA . PRO A 1 126 ? 5.155 -14.809 4.584 1.00 76.94 126 PRO A CA 1
ATOM 993 C C . PRO A 1 126 ? 4.409 -14.895 5.916 1.00 76.94 126 PRO A C 1
ATOM 995 O O . PRO A 1 126 ? 4.897 -14.422 6.934 1.00 76.94 126 PRO A O 1
ATOM 998 N N . TRP A 1 127 ? 3.267 -15.581 5.921 1.00 74.25 127 TRP A N 1
ATOM 999 C CA . TRP A 1 127 ? 2.466 -15.857 7.116 1.00 74.25 127 TRP A CA 1
ATOM 1000 C C . TRP A 1 127 ? 3.006 -17.067 7.898 1.00 74.25 127 TRP A C 1
ATOM 1002 O O . TRP A 1 127 ? 2.335 -18.089 8.044 1.00 74.25 127 TRP A O 1
ATOM 1012 N N . ASP A 1 128 ? 4.260 -17.008 8.346 1.00 63.03 128 ASP A N 1
ATOM 1013 C CA . ASP A 1 128 ? 4.846 -18.038 9.211 1.00 63.03 128 ASP A CA 1
ATOM 1014 C C . ASP A 1 128 ? 5.099 -17.497 10.631 1.00 63.03 128 ASP A C 1
ATOM 1016 O O . ASP A 1 128 ? 4.986 -16.307 10.887 1.00 63.03 128 ASP A O 1
ATOM 1020 N N . ARG A 1 129 ? 5.325 -18.372 11.619 1.00 57.28 129 ARG A N 1
ATOM 1021 C CA . ARG A 1 129 ? 5.648 -17.961 13.007 1.00 57.28 129 ARG A CA 1
ATOM 1022 C C . ARG A 1 129 ? 7.142 -18.065 13.304 1.00 57.28 129 ARG A C 1
ATOM 1024 O O . ARG A 1 129 ? 7.552 -18.073 14.467 1.00 57.28 129 ARG A O 1
ATOM 1031 N N . ILE A 1 130 ? 7.959 -18.240 12.269 1.00 52.62 130 ILE A N 1
ATOM 1032 C CA . ILE A 1 130 ? 9.346 -18.651 12.437 1.00 52.62 130 ILE A CA 1
ATOM 1033 C C . ILE A 1 130 ? 10.198 -17.392 12.528 1.00 52.62 130 ILE A C 1
ATOM 1035 O O . ILE A 1 130 ? 10.360 -16.659 11.557 1.00 52.62 130 ILE A O 1
ATOM 1039 N N . LYS A 1 131 ? 10.795 -17.160 13.704 1.00 51.59 131 LYS A N 1
ATOM 1040 C CA . LYS A 1 131 ? 11.904 -16.210 13.836 1.00 51.59 131 LYS A CA 1
ATOM 1041 C C . LYS A 1 131 ? 13.029 -16.694 12.931 1.00 51.59 131 LYS A C 1
ATOM 1043 O O . LYS A 1 131 ? 13.691 -17.682 13.245 1.00 51.59 131 LYS A O 1
ATOM 1048 N N . ARG A 1 132 ? 13.226 -16.031 11.797 1.00 53.22 132 ARG A N 1
ATOM 1049 C CA . ARG A 1 132 ? 14.356 -16.338 10.927 1.00 53.22 132 ARG A CA 1
ATOM 1050 C C . ARG A 1 132 ? 15.593 -15.658 11.505 1.00 53.22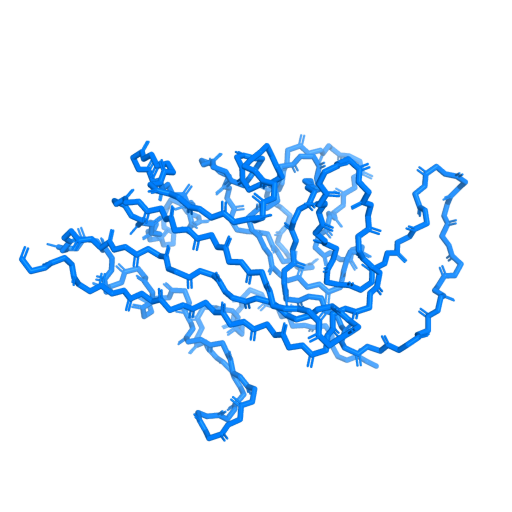 132 ARG A C 1
ATOM 1052 O O . ARG A 1 132 ? 15.513 -14.477 11.842 1.00 53.22 132 ARG A O 1
ATOM 1059 N N . PRO A 1 133 ? 16.713 -16.376 11.671 1.00 44.66 133 PRO A N 1
ATOM 1060 C CA . PRO A 1 133 ? 17.960 -15.729 12.036 1.00 44.66 133 PRO A CA 1
ATOM 1061 C C . PRO A 1 133 ? 18.335 -14.772 10.899 1.00 44.66 133 PRO A C 1
ATOM 1063 O O . PRO A 1 133 ? 18.502 -15.199 9.759 1.00 44.66 133 PRO A O 1
ATOM 1066 N N . SER A 1 134 ? 18.421 -13.477 11.189 1.00 51.56 134 SER A N 1
ATOM 1067 C CA . SER A 1 134 ? 18.939 -12.478 10.254 1.00 51.56 134 SER A CA 1
ATOM 1068 C C . SER A 1 134 ? 19.978 -11.589 10.924 1.00 51.56 134 SER A C 1
ATOM 1070 O O . SER A 1 134 ? 20.099 -11.565 12.150 1.00 51.56 134 SER A O 1
ATOM 1072 N N . TRP A 1 135 ? 20.745 -10.916 10.061 1.00 47.50 135 TRP A N 1
ATOM 1073 C CA . TRP A 1 135 ? 21.829 -9.975 10.339 1.00 47.50 135 TRP A CA 1
ATOM 1074 C C . TRP A 1 135 ? 21.623 -9.114 11.605 1.00 47.50 135 TRP A C 1
ATOM 1076 O O . TRP A 1 135 ? 20.488 -8.726 11.891 1.00 47.50 135 TRP A O 1
ATOM 1086 N N . PRO A 1 136 ? 22.705 -8.744 12.328 1.00 47.38 136 PRO A N 1
ATOM 1087 C CA . PRO A 1 136 ? 22.658 -8.216 13.702 1.00 47.38 136 PRO A CA 1
ATOM 1088 C C . PRO A 1 136 ? 21.782 -6.975 13.942 1.00 47.38 136 PRO A C 1
ATOM 1090 O O . PRO A 1 136 ? 21.475 -6.667 15.089 1.00 47.38 136 PRO A O 1
ATOM 1093 N N . TRP A 1 137 ? 21.378 -6.262 12.887 1.00 47.88 137 TRP A N 1
ATOM 1094 C CA . TRP A 1 137 ? 20.737 -4.947 12.965 1.00 47.88 137 TRP A CA 1
ATOM 1095 C C . TRP A 1 137 ? 19.245 -4.933 12.604 1.00 47.88 137 TRP A C 1
ATOM 1097 O O . TRP A 1 137 ? 18.605 -3.896 12.742 1.00 47.88 137 TRP A O 1
ATOM 1107 N N . SER A 1 138 ? 18.665 -6.058 12.166 1.00 47.12 138 SER A N 1
ATOM 1108 C CA . SER A 1 138 ? 17.233 -6.134 11.843 1.00 47.12 138 SER A CA 1
ATOM 1109 C C . SER A 1 138 ? 16.678 -7.526 12.154 1.00 47.12 138 SER A C 1
ATOM 1111 O O . SER A 1 138 ? 16.763 -8.432 11.317 1.00 47.12 138 SER A O 1
ATOM 1113 N N . PRO A 1 139 ? 16.125 -7.755 13.360 1.00 47.16 139 PRO A N 1
ATOM 1114 C CA . PRO A 1 139 ? 15.319 -8.939 13.595 1.00 47.16 139 PRO A CA 1
ATOM 1115 C C . PRO A 1 139 ? 14.028 -8.789 12.780 1.00 47.16 139 PRO A C 1
ATOM 1117 O O . PRO A 1 139 ? 13.142 -8.019 13.145 1.00 47.16 139 PRO A O 1
ATOM 1120 N N . ARG A 1 140 ? 13.937 -9.487 11.644 1.00 52.94 140 ARG A N 1
ATOM 1121 C CA . ARG A 1 140 ? 12.773 -9.413 10.750 1.00 52.94 140 ARG A CA 1
ATOM 1122 C C . ARG A 1 140 ? 11.559 -10.046 11.406 1.00 52.94 140 ARG A C 1
ATOM 1124 O O . ARG A 1 140 ? 11.625 -11.186 11.872 1.00 52.94 140 ARG A O 1
ATOM 1131 N N . TYR A 1 141 ? 10.443 -9.332 11.386 1.00 49.97 141 TYR A N 1
ATOM 1132 C CA . TYR A 1 141 ? 9.149 -9.856 11.797 1.00 49.97 141 TYR A CA 1
ATOM 1133 C C . TYR A 1 141 ? 8.202 -9.908 10.601 1.00 49.97 141 TYR A C 1
ATOM 1135 O O . TYR A 1 141 ? 8.228 -9.027 9.747 1.00 49.97 141 TYR A O 1
ATOM 1143 N N . ILE A 1 142 ? 7.386 -10.961 10.548 1.00 51.28 142 ILE A N 1
ATOM 1144 C CA . ILE A 1 142 ? 6.316 -11.156 9.566 1.00 51.28 142 ILE A CA 1
ATOM 1145 C C . ILE A 1 142 ? 5.395 -9.942 9.546 1.00 51.28 142 ILE A C 1
ATOM 1147 O O . ILE A 1 142 ? 4.994 -9.469 10.610 1.00 51.28 142 ILE A O 1
ATOM 1151 N N . GLY A 1 143 ? 5.010 -9.489 8.349 1.00 53.72 143 GLY A N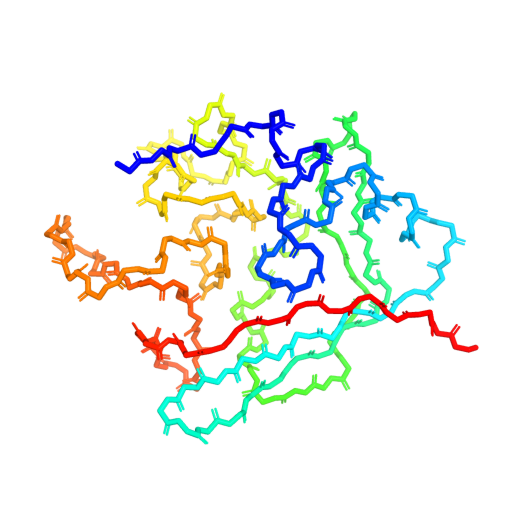 1
ATOM 1152 C CA . GLY A 1 143 ? 3.968 -8.477 8.207 1.00 53.72 143 GLY A CA 1
ATOM 1153 C C . GLY A 1 143 ? 4.292 -7.220 9.012 1.00 53.72 143 GLY A C 1
ATOM 1154 O O . GLY A 1 143 ? 3.437 -6.735 9.754 1.00 53.72 143 GLY A O 1
ATOM 1155 N N . MET A 1 144 ? 5.555 -6.780 8.981 1.00 60.72 144 MET A N 1
ATOM 1156 C CA . MET A 1 144 ? 6.029 -5.746 9.887 1.00 60.72 144 MET A CA 1
ATOM 1157 C C . MET A 1 144 ? 5.192 -4.494 9.687 1.00 60.72 144 MET A C 1
ATOM 1159 O O . MET A 1 144 ? 5.051 -4.003 8.571 1.00 60.72 144 MET A O 1
ATOM 1163 N N . CYS A 1 145 ? 4.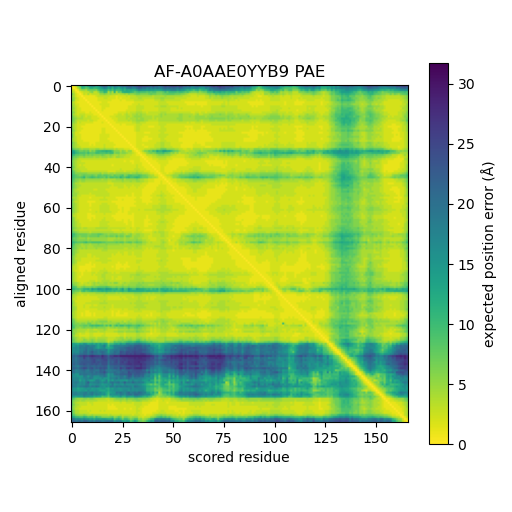641 -3.982 10.777 1.00 63.12 145 CYS A N 1
ATOM 1164 C CA . CYS A 1 145 ? 4.076 -2.650 10.839 1.00 63.12 145 CYS A CA 1
ATOM 1165 C C . CYS A 1 145 ? 4.454 -2.045 12.193 1.00 63.12 145 CYS A C 1
ATOM 1167 O O . CYS A 1 145 ? 4.510 -2.750 13.206 1.00 63.12 145 CYS A O 1
ATOM 1169 N N . VAL A 1 146 ? 4.770 -0.754 12.213 1.00 61.56 146 VAL A N 1
ATOM 1170 C CA . VAL A 1 146 ? 5.102 -0.036 13.447 1.00 61.56 146 VAL A CA 1
ATOM 1171 C C . VAL A 1 146 ? 3.837 0.586 14.035 1.00 61.56 146 VAL A C 1
ATOM 1173 O O . VAL A 1 146 ? 3.043 1.205 13.331 1.00 61.56 146 VAL A O 1
ATOM 1176 N N . PHE A 1 147 ? 3.666 0.452 15.349 1.00 61.34 147 PHE A N 1
ATOM 1177 C CA . PHE A 1 147 ? 2.554 1.002 16.120 1.00 61.34 147 PHE A CA 1
ATOM 1178 C C . PHE A 1 147 ? 3.119 1.772 17.306 1.00 61.34 147 PHE A C 1
ATOM 1180 O O . PHE A 1 147 ? 3.761 1.177 18.171 1.00 61.34 147 PHE A O 1
ATOM 1187 N N . ASN A 1 148 ? 2.896 3.088 17.365 1.00 55.25 148 ASN A N 1
ATOM 1188 C CA . ASN A 1 148 ? 3.420 3.944 18.439 1.00 55.25 148 ASN A CA 1
ATOM 1189 C C . ASN A 1 148 ? 4.921 3.698 18.725 1.00 55.25 148 ASN A C 1
ATOM 1191 O O . ASN A 1 148 ? 5.320 3.555 19.878 1.00 55.25 148 ASN A O 1
ATOM 1195 N N . GLY A 1 149 ? 5.737 3.553 17.674 1.00 58.75 149 GLY A N 1
ATOM 1196 C CA . GLY A 1 149 ? 7.177 3.281 17.787 1.00 58.75 149 GLY A CA 1
ATOM 1197 C C . GLY A 1 149 ? 7.571 1.823 18.066 1.00 58.75 149 GLY A C 1
ATOM 1198 O O . GLY A 1 149 ? 8.759 1.523 18.105 1.00 58.75 149 GLY A O 1
ATOM 1199 N N . ASN A 1 150 ? 6.615 0.898 18.218 1.00 61.53 150 ASN A N 1
ATOM 1200 C CA . ASN A 1 150 ? 6.891 -0.522 18.443 1.00 61.53 150 ASN A CA 1
ATOM 1201 C C . ASN A 1 150 ? 6.623 -1.357 17.189 1.00 61.53 150 ASN A C 1
ATOM 1203 O O . ASN A 1 150 ? 5.554 -1.262 16.588 1.00 61.53 150 ASN A O 1
ATOM 1207 N N . PHE A 1 151 ? 7.567 -2.227 16.830 1.00 64.38 151 PHE A N 1
ATOM 1208 C CA . PHE A 1 151 ? 7.339 -3.249 15.812 1.00 64.38 151 PHE A CA 1
ATOM 1209 C C . PHE A 1 151 ? 6.280 -4.233 16.296 1.00 64.38 151 PHE A C 1
ATOM 1211 O O . PHE A 1 151 ? 6.477 -4.902 17.314 1.00 64.38 151 PHE A O 1
ATOM 1218 N N . VAL A 1 152 ? 5.193 -4.367 15.545 1.00 64.50 152 VAL A N 1
ATOM 1219 C CA . VAL A 1 152 ? 4.275 -5.490 15.714 1.00 64.50 152 VAL A CA 1
ATOM 1220 C C . VAL A 1 152 ? 4.787 -6.661 14.917 1.00 64.50 152 VAL A C 1
ATOM 1222 O O . VAL A 1 152 ? 5.231 -6.538 13.777 1.00 64.50 152 VAL A O 1
ATOM 1225 N N . ARG A 1 153 ? 4.769 -7.799 15.597 1.00 61.84 153 ARG A N 1
ATOM 1226 C CA . ARG A 1 153 ? 5.530 -8.974 15.200 1.00 61.84 153 ARG A CA 1
ATOM 1227 C C . ARG A 1 153 ? 4.637 -10.133 14.772 1.00 61.84 153 ARG A C 1
ATOM 1229 O O . ARG A 1 153 ? 5.152 -11.107 14.240 1.00 61.84 153 ARG A O 1
ATOM 1236 N N . TRP A 1 154 ? 3.330 -10.032 15.037 1.00 68.31 154 TRP A N 1
ATOM 1237 C CA . TRP A 1 154 ? 2.389 -11.152 14.996 1.00 68.31 154 TRP A CA 1
ATOM 1238 C C . TRP A 1 154 ? 0.999 -10.711 14.532 1.00 68.31 154 TRP A C 1
ATOM 1240 O O . TRP A 1 154 ? 0.010 -10.862 15.253 1.00 68.31 154 TRP A O 1
ATOM 1250 N N . LEU A 1 155 ? 0.915 -10.163 13.319 1.00 79.38 155 LEU A N 1
ATOM 1251 C CA . LEU A 1 155 ? -0.391 -9.892 12.730 1.00 79.38 155 LEU A CA 1
ATOM 1252 C C . LEU A 1 155 ? -1.174 -11.203 12.573 1.00 79.38 155 LEU A C 1
ATOM 1254 O O . LEU A 1 155 ? -0.643 -12.208 12.110 1.00 79.38 155 LEU A O 1
ATOM 1258 N N . THR A 1 156 ? -2.437 -11.194 12.996 1.00 84.94 156 THR A N 1
ATOM 1259 C CA . THR A 1 156 ? -3.369 -12.326 12.858 1.00 84.94 156 THR A CA 1
ATO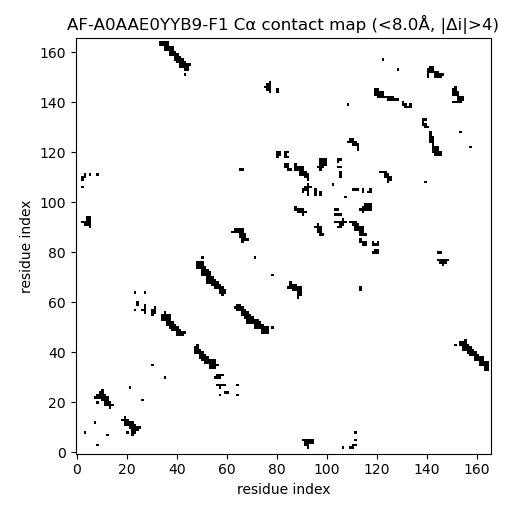M 1260 C C . THR A 1 156 ? -4.424 -12.087 11.784 1.00 84.94 156 THR A C 1
ATOM 1262 O O . THR A 1 156 ? -5.167 -13.002 11.439 1.00 84.94 156 THR A O 1
ATOM 1265 N N . TYR A 1 157 ? -4.487 -10.867 11.253 1.00 88.56 157 TYR A N 1
ATOM 1266 C CA . TYR A 1 157 ? -5.315 -10.497 10.113 1.00 88.56 157 TYR A CA 1
ATOM 1267 C C . TYR A 1 157 ? -4.723 -9.267 9.425 1.00 88.56 157 TYR A C 1
ATOM 1269 O O . TYR A 1 157 ? -4.276 -8.345 10.115 1.00 88.56 157 TYR A O 1
ATOM 1277 N N . THR A 1 158 ? -4.772 -9.224 8.096 1.00 90.56 158 THR A N 1
ATOM 1278 C CA . THR A 1 158 ? -4.453 -8.043 7.286 1.00 90.56 158 THR A CA 1
ATOM 1279 C C . THR A 1 158 ? -5.463 -7.907 6.155 1.00 90.56 158 THR A C 1
ATOM 1281 O O . THR A 1 158 ? -5.919 -8.888 5.579 1.00 90.56 158 THR A O 1
ATOM 1284 N N . GLU A 1 159 ? -5.844 -6.673 5.846 1.00 94.19 159 GLU A N 1
ATOM 1285 C CA . GLU A 1 159 ? -6.756 -6.371 4.753 1.00 94.19 159 GLU A CA 1
ATOM 1286 C C . GLU A 1 159 ? -6.492 -4.966 4.214 1.00 94.19 159 GLU A C 1
ATOM 1288 O O . GLU A 1 159 ? -6.302 -4.015 4.976 1.00 94.19 159 GLU A O 1
ATOM 1293 N N . MET A 1 160 ? -6.537 -4.833 2.891 1.00 96.06 160 MET A N 1
ATOM 1294 C CA . MET A 1 160 ? -6.490 -3.563 2.174 1.00 96.06 160 MET A CA 1
ATOM 1295 C C . MET A 1 160 ? -7.723 -3.471 1.275 1.00 96.06 160 MET A C 1
ATOM 1297 O O . MET A 1 160 ? -7.930 -4.326 0.418 1.00 96.06 160 MET A O 1
ATOM 1301 N N . ARG A 1 161 ? -8.552 -2.440 1.463 1.00 96.06 161 ARG A N 1
ATOM 1302 C CA . ARG A 1 161 ? -9.749 -2.193 0.647 1.00 96.06 161 ARG A CA 1
ATOM 1303 C C . ARG A 1 161 ? -9.650 -0.854 -0.056 1.00 96.06 161 ARG A C 1
ATOM 1305 O O . ARG A 1 161 ? -9.425 0.167 0.590 1.00 96.06 161 ARG A O 1
ATOM 1312 N N . ILE A 1 162 ? -9.906 -0.860 -1.357 1.00 95.25 162 ILE A N 1
ATOM 1313 C CA . ILE A 1 162 ? -10.101 0.355 -2.143 1.00 95.25 162 ILE A CA 1
ATOM 1314 C C . ILE A 1 162 ? -11.589 0.690 -2.094 1.00 95.25 162 ILE A C 1
ATOM 1316 O O . ILE A 1 162 ? -12.436 -0.157 -2.379 1.00 95.25 162 ILE A O 1
ATOM 1320 N N . ARG A 1 163 ? -11.913 1.915 -1.696 1.00 91.75 163 ARG A N 1
ATOM 1321 C CA . ARG A 1 163 ? -13.276 2.444 -1.688 1.00 91.75 163 ARG A CA 1
ATOM 1322 C C . ARG A 1 163 ? -13.347 3.591 -2.672 1.00 91.75 163 ARG A C 1
ATOM 1324 O O . ARG A 1 163 ? -12.453 4.432 -2.702 1.00 91.75 163 ARG A O 1
ATOM 1331 N N . LEU A 1 164 ? -14.413 3.638 -3.452 1.00 86.19 164 LEU A N 1
ATOM 1332 C CA . LEU A 1 164 ? -14.718 4.822 -4.237 1.00 86.19 164 LEU A CA 1
ATOM 1333 C C . LEU A 1 164 ? -15.196 5.902 -3.266 1.00 86.19 164 LEU A C 1
ATOM 1335 O O . LEU A 1 164 ? -16.050 5.627 -2.419 1.00 86.19 164 LEU A O 1
ATOM 1339 N N . TRP A 1 165 ? -14.607 7.095 -3.340 1.00 69.00 165 TRP A N 1
ATOM 1340 C CA . TRP A 1 165 ? -15.212 8.243 -2.675 1.00 69.00 165 TRP A CA 1
ATOM 1341 C C . TRP A 1 165 ? -16.554 8.524 -3.366 1.00 69.00 165 TRP A C 1
ATOM 1343 O O . TRP A 1 165 ? -16.561 8.575 -4.599 1.00 69.00 165 TRP A O 1
ATOM 1353 N N . PRO A 1 166 ? -17.665 8.645 -2.615 1.00 52.84 166 PRO A N 1
ATOM 1354 C CA . PRO A 1 166 ? -18.926 9.105 -3.182 1.00 52.84 166 PRO A CA 1
ATOM 1355 C C . PRO A 1 166 ? -18.810 10.533 -3.726 1.00 52.84 166 PRO A C 1
ATOM 1357 O O . PRO A 1 166 ? -17.952 11.303 -3.223 1.00 52.84 166 PRO A O 1
#

Secondary structure (DSSP, 8-state):
-PPPPHHHHHH-EE-TTSSEE--HHHHHHHHHSS-EEEEEEEEETTEEEEEEEES-EE--TTTTT-EE-SEEEEESS-HHHHHTTTTPPEEBTTB--SS-SS--HHHHHTS-EE-SSS-SB-SSS----------TT----TT-EEETTEEE--EEEEEEEEEE--

Mean predicted aligned error: 6.06 Å

InterPro domains:
  IPR002181 Fibrinogen, alpha/beta/gamma chain, C-terminal globular domain [PF00147] (7-131)
  IPR002181 Fibrinogen, alpha/beta/gamma chain, C-terminal globular domain [PS51406] (1-127)
  IPR002181 Fibrinogen, alpha/beta/gamma chain, C-terminal globular domain [SM00186] (2-165)
  IPR014716 Fibrinogen, alpha/beta/gamma chain, C-terminal globular, subdomain 1 [G3DSA:3.90.215.10] (5-165)
  IPR036056 Fibrinogen-like, C-terminal [SSF56496] (7-163)
  IPR050373 Fibrinogen C-terminal domain-containing protein [PTHR19143] (7-163)

Nearest PDB structures (foldseek):
  8fna-assembly1_A  TM=8.786E-01  e=8.966E-11  Homo sapiens
  8fn8-assembly1_A  TM=8.752E-01  e=7.530E-11  Homo sapiens
  8fnb-assembly2_B  TM=8.612E-01  e=1.068E-10  Homo sapiens
  3bvh-assembly2_F  TM=8.451E-01  e=2.410E-10  Homo sapiens
  5r5u-assembly1_A  TM=8.759E-01  e=1.093E-09  Homo sapiens

pLDDT: mean 85.21, std 15.19, range [44.66, 98.5]

Foldseek 3Di:
DDQDDPVCQQCKDDDPVDDIRNHLVVQQVVQVPFWKKKKKWWDFPNDIKIWIFTSWHFHDVVLQRFTATDGTPDIQFDPQQVVQLHRAHKFAPVRAREQDDPDRLRVVQSAIGSHHVNGQFDQGGDQDPDQDDDDPPDRDAHRWTDGPNDTRRHIPDIDIDMDGDD

Sequence (166 aa):
MIMLLTKNYVQGFGNVQGDHWLGLDAIHLLTHSLKTELAIKVHDNGKAYHLRVSGFKVNDASHKYQMTYDKIVGGSLSHEAFEKSKSCYFSTGDKDQDNIGDLNCADDNRGGWWYSDCGWMHLNGPWDRIKRPSWPWSPRYIGMCVFNGNFVRWLTYTEMRIRLWP

Solvent-accessible surface area (backbone atoms only — not comparable to full-atom values): 9087 Å² total; per-residue (Å²): 136,87,78,68,41,60,70,44,52,39,67,27,49,75,38,94,94,58,70,58,46,84,14,47,58,56,49,14,65,66,19,66,84,44,61,18,29,38,39,38,40,38,26,45,91,91,44,78,40,30,37,32,29,36,50,32,30,32,40,51,77,92,58,42,37,23,29,42,57,74,47,77,76,50,65,71,46,35,61,71,26,54,54,40,26,53,71,15,27,49,15,17,56,81,40,77,47,46,67,46,94,91,56,54,49,18,52,73,53,52,24,55,42,41,24,23,74,52,48,43,46,44,82,52,30,56,96,64,93,71,82,59,92,56,64,102,88,52,82,66,45,37,40,29,33,35,43,91,89,38,78,43,58,57,63,80,43,77,48,79,44,82,39,76,59,129

Radius of gyration: 15.05 Å; Cα contacts (8 Å, |Δi|>4): 371; chains: 1; bounding box: 42×34×37 Å